Protein AF-A0A366HWB5-F1 (afdb_monomer)

InterPro domains:
  IPR017704 Putative selenium-binding protein YdfZ [PF14001] (3-66)
  IPR017704 Putative selenium-binding protein YdfZ [TIGR03318] (3-66)

Radius of gyration: 10.5 Å; Cα contacts (8 Å, |Δi|>4): 155; chains: 1; bounding box: 26×21×28 Å

pLDDT: mean 94.13, std 6.87, range [60.41, 98.12]

Foldseek 3Di:
DAWFAALVRHTDDAQWWKAFAPPRDIFGWHDFQCPPPDNVCQQPDQGTDGPPDPGGDHRSRIDTPGGD

Solvent-accessible surface area (backbone atoms only — not comparable to full-atom values): 3840 Å² total; per-residue (Å²): 126,56,84,44,32,22,54,87,64,47,82,60,54,69,53,29,30,32,30,34,68,91,8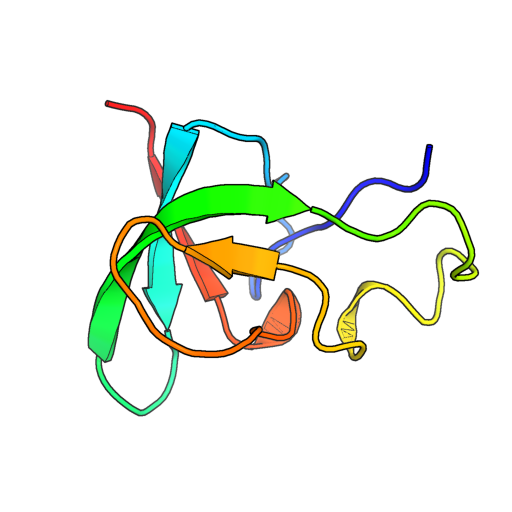0,63,53,70,42,34,29,60,44,72,70,32,79,90,47,55,78,90,44,41,45,70,40,62,30,37,30,35,59,97,48,92,67,58,38,27,29,51,42,26,40,76,76,49,71,121

Secondary structure (DSSP, 8-state):
-PPPB-TTSPBP-TTEEEEETTT--EEEEEEE--TTS-HHHHTTS--EEETT--SEE-GGGEEEEEE-

Mean predi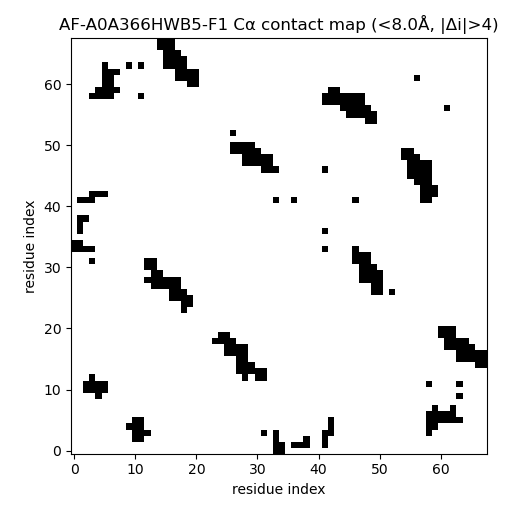cted aligned error: 2.79 Å

Structure (mmCIF, N/CA/C/O backbone):
data_AF-A0A366HWB5-F1
#
_entry.id   AF-A0A366HWB5-F1
#
loop_
_atom_site.group_PDB
_atom_site.id
_atom_site.type_symbol
_atom_site.label_atom_id
_atom_site.label_alt_id
_atom_site.label_comp_id
_atom_site.label_asym_id
_atom_site.label_entity_id
_atom_site.label_seq_id
_atom_site.pdbx_PDB_ins_code
_atom_site.Cartn_x
_atom_site.Cartn_y
_atom_site.Cartn_z
_atom_site.occupancy
_atom_site.B_iso_or_equiv
_atom_site.auth_seq_id
_atom_site.auth_comp_id
_atom_site.auth_asym_id
_atom_site.auth_atom_id
_atom_site.pdbx_PDB_model_num
ATOM 1 N N . MET A 1 1 ? 3.500 -5.744 -15.048 1.00 61.66 1 MET A N 1
ATOM 2 C CA . MET A 1 1 ? 3.008 -4.992 -13.875 1.00 61.66 1 MET A CA 1
ATOM 3 C C . MET A 1 1 ? 4.072 -5.026 -12.789 1.00 61.66 1 MET A C 1
ATOM 5 O O . MET A 1 1 ? 4.566 -6.109 -12.480 1.00 61.66 1 MET A O 1
ATOM 9 N N . ASN A 1 2 ? 4.508 -3.872 -12.284 1.00 79.25 2 ASN A N 1
ATOM 10 C CA . ASN A 1 2 ? 5.522 -3.834 -11.231 1.00 79.25 2 ASN A CA 1
ATOM 11 C C . ASN A 1 2 ? 4.875 -4.106 -9.872 1.00 79.25 2 ASN A C 1
ATOM 13 O O . ASN A 1 2 ? 3.838 -3.539 -9.552 1.00 79.25 2 ASN A O 1
ATOM 17 N N . LYS A 1 3 ? 5.475 -5.011 -9.094 1.00 90.12 3 LYS A N 1
ATOM 18 C CA . LYS A 1 3 ? 4.974 -5.377 -7.766 1.00 90.12 3 LYS A CA 1
ATOM 19 C C . LYS A 1 3 ? 5.348 -4.300 -6.753 1.00 90.12 3 LYS A C 1
ATOM 21 O O . LYS A 1 3 ? 6.512 -3.897 -6.694 1.00 90.12 3 LYS A O 1
ATOM 26 N N . ALA A 1 4 ? 4.379 -3.878 -5.950 1.00 95.19 4 ALA A N 1
ATOM 27 C CA . ALA A 1 4 ? 4.619 -3.036 -4.790 1.00 95.19 4 ALA A CA 1
ATOM 28 C C . ALA A 1 4 ? 4.903 -3.904 -3.561 1.00 95.19 4 ALA A C 1
ATOM 30 O O . ALA A 1 4 ? 4.361 -5.000 -3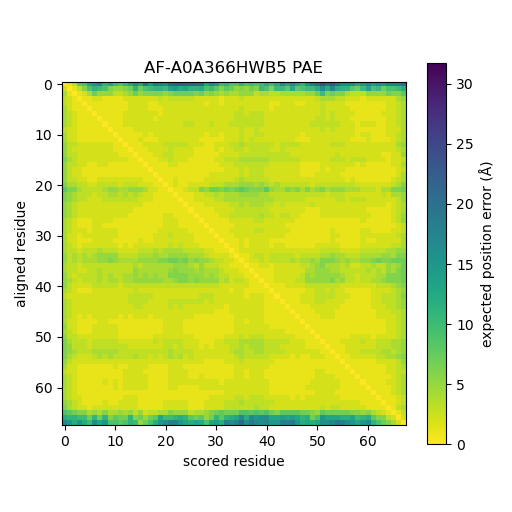.407 1.00 95.19 4 ALA A O 1
ATOM 31 N N . TYR A 1 5 ? 5.763 -3.394 -2.688 1.00 96.31 5 TYR A N 1
ATOM 32 C CA . TYR A 1 5 ? 6.113 -4.050 -1.439 1.00 96.31 5 TYR A CA 1
ATOM 33 C C . TYR A 1 5 ? 6.078 -3.039 -0.311 1.00 96.31 5 TYR A C 1
ATOM 35 O O . TYR A 1 5 ? 6.524 -1.901 -0.486 1.00 96.31 5 TYR A O 1
ATOM 43 N N . ASP A 1 6 ? 5.595 -3.487 0.837 1.00 96.50 6 ASP A N 1
ATOM 44 C CA . ASP A 1 6 ? 5.491 -2.687 2.045 1.00 96.50 6 ASP A CA 1
ATOM 45 C C . ASP A 1 6 ? 6.883 -2.289 2.595 1.00 96.50 6 ASP A C 1
ATOM 47 O O . ASP A 1 6 ? 7.949 -2.586 2.022 1.00 96.50 6 ASP A O 1
ATOM 51 N N . ARG A 1 7 ? 6.906 -1.612 3.743 1.00 96.06 7 ARG A N 1
ATOM 52 C CA . ARG A 1 7 ? 8.128 -1.215 4.451 1.00 96.06 7 ARG A CA 1
ATOM 53 C C . ARG A 1 7 ? 9.085 -2.387 4.680 1.00 96.06 7 ARG A C 1
ATOM 55 O O . ARG A 1 7 ? 10.282 -2.223 4.430 1.00 96.06 7 ARG A O 1
ATOM 62 N N . TYR A 1 8 ? 8.562 -3.548 5.068 1.00 96.12 8 TYR A N 1
ATOM 63 C CA . TYR A 1 8 ? 9.298 -4.772 5.400 1.00 96.12 8 TYR A CA 1
ATOM 64 C C . TYR A 1 8 ? 9.505 -5.715 4.209 1.00 96.12 8 TYR A C 1
ATOM 66 O O . TYR A 1 8 ? 9.988 -6.831 4.377 1.00 96.12 8 TYR A O 1
ATOM 74 N N . ARG A 1 9 ? 9.208 -5.244 2.993 1.00 94.81 9 ARG A N 1
ATOM 75 C CA . ARG A 1 9 ? 9.304 -5.998 1.736 1.00 94.81 9 ARG A CA 1
ATOM 76 C C . ARG A 1 9 ? 8.310 -7.158 1.621 1.00 94.81 9 ARG A C 1
ATOM 78 O O . ARG A 1 9 ? 8.524 -8.062 0.815 1.00 94.81 9 ARG A O 1
ATOM 85 N N . ASN A 1 10 ? 7.198 -7.110 2.348 1.00 95.38 10 ASN A N 1
ATOM 86 C CA . ASN A 1 10 ? 6.071 -7.995 2.085 1.00 95.38 10 ASN A CA 1
ATOM 87 C C . ASN A 1 10 ? 5.335 -7.526 0.824 1.00 95.38 10 ASN A C 1
ATOM 89 O O . ASN A 1 10 ? 5.141 -6.320 0.649 1.00 95.38 10 ASN A O 1
ATOM 93 N N . PRO A 1 11 ? 4.906 -8.440 -0.060 1.00 95.25 11 PRO A N 1
ATOM 94 C CA . PRO A 1 11 ? 4.147 -8.066 -1.245 1.00 95.25 11 PRO A CA 1
ATOM 95 C C . PRO A 1 11 ? 2.802 -7.448 -0.854 1.00 95.25 11 PRO A C 1
ATOM 97 O O . PRO A 1 11 ? 2.118 -7.931 0.062 1.00 95.25 11 PRO A O 1
ATOM 100 N N . LEU A 1 12 ? 2.453 -6.380 -1.569 1.00 95.88 12 LEU A N 1
ATOM 101 C CA . LEU A 1 12 ? 1.162 -5.715 -1.490 1.00 95.88 12 LEU A CA 1
ATOM 102 C C . LEU A 1 12 ? 0.297 -6.133 -2.673 1.00 95.88 12 LEU A C 1
ATOM 104 O O . LEU A 1 12 ? 0.757 -6.149 -3.812 1.00 95.88 12 LEU A O 1
ATOM 108 N N . ASP A 1 13 ? -0.965 -6.407 -2.374 1.00 95.19 13 ASP A N 1
ATOM 109 C CA . ASP A 1 13 ? -1.994 -6.785 -3.330 1.00 95.19 13 ASP A CA 1
ATOM 110 C C . ASP A 1 13 ? -3.305 -6.106 -2.918 1.00 95.19 13 ASP A C 1
ATOM 112 O O . ASP A 1 13 ? -3.486 -5.730 -1.753 1.00 95.19 13 ASP A O 1
ATOM 116 N N . ASN A 1 14 ? -4.242 -5.983 -3.856 1.00 95.56 14 ASN A N 1
ATOM 117 C CA . ASN A 1 14 ? -5.584 -5.490 -3.557 1.00 95.56 14 ASN A CA 1
ATOM 118 C C . ASN A 1 14 ? -6.250 -6.374 -2.484 1.00 95.56 14 ASN A C 1
ATOM 120 O O . ASN A 1 14 ? -6.081 -7.601 -2.468 1.00 95.56 14 ASN A O 1
ATOM 124 N N . GLY A 1 15 ? -6.991 -5.743 -1.571 1.00 95.56 15 GLY A N 1
ATOM 125 C CA . GLY A 1 15 ? -7.640 -6.406 -0.437 1.00 95.56 15 GLY A CA 1
ATOM 126 C C . GLY A 1 15 ? -6.728 -6.685 0.765 1.00 95.56 15 GLY A C 1
ATOM 127 O O . GLY A 1 15 ? -7.209 -7.138 1.801 1.00 95.56 15 GLY A O 1
ATOM 128 N N . CYS A 1 16 ? -5.422 -6.413 0.684 1.00 95.25 16 CYS A N 1
ATOM 129 C CA . CYS A 1 16 ? -4.548 -6.507 1.855 1.00 95.25 16 CYS A CA 1
ATOM 130 C C . CYS A 1 16 ? -4.869 -5.399 2.867 1.00 95.25 16 CYS A C 1
ATOM 132 O O . CYS A 1 16 ? -4.999 -4.230 2.489 1.00 95.25 16 CYS A O 1
ATOM 134 N N . ARG A 1 17 ? -4.920 -5.749 4.160 1.00 97.38 17 ARG A N 1
ATOM 135 C CA . ARG A 1 17 ? -4.941 -4.756 5.241 1.00 97.38 17 ARG A CA 1
ATOM 136 C C . ARG A 1 17 ? -3.530 -4.253 5.498 1.00 97.38 17 ARG A C 1
ATOM 138 O O . ARG A 1 17 ? -2.582 -5.038 5.600 1.00 97.38 17 ARG A O 1
ATOM 145 N N . VAL A 1 18 ? -3.406 -2.942 5.630 1.00 97.94 18 VAL A N 1
ATOM 146 C CA . VAL A 1 18 ? -2.148 -2.244 5.882 1.00 97.94 18 VAL A CA 1
ATOM 147 C C . VAL A 1 18 ? -2.325 -1.190 6.965 1.00 97.94 18 VAL A C 1
ATOM 149 O O . VAL A 1 18 ? -3.423 -0.677 7.174 1.00 97.94 18 VAL A O 1
ATOM 152 N N . MET A 1 19 ? -1.225 -0.855 7.628 1.00 97.94 19 MET A N 1
ATOM 153 C CA . MET A 1 19 ? -1.113 0.296 8.515 1.00 97.94 19 MET A CA 1
ATOM 154 C C . MET A 1 19 ? -0.080 1.271 7.960 1.00 97.94 19 MET A C 1
ATOM 156 O O . MET A 1 19 ? 0.993 0.839 7.536 1.00 97.94 19 MET A O 1
ATOM 160 N N . GLN A 1 20 ? -0.388 2.564 7.965 1.00 97.56 20 GLN A N 1
ATOM 161 C CA . GLN A 1 20 ? 0.557 3.606 7.581 1.00 97.56 20 GLN A CA 1
ATOM 162 C C . GLN A 1 20 ? 1.494 3.934 8.750 1.00 97.56 20 GLN A C 1
ATOM 164 O O . GLN A 1 20 ? 1.055 4.208 9.868 1.00 97.56 20 GLN A O 1
ATOM 169 N N . ASP A 1 21 ? 2.794 3.885 8.480 1.00 94.06 21 ASP A N 1
ATOM 170 C CA . ASP A 1 21 ? 3.852 4.270 9.405 1.00 94.06 21 ASP A CA 1
ATOM 171 C C . ASP A 1 21 ? 3.781 5.773 9.692 1.00 94.06 21 ASP A C 1
ATOM 173 O O . ASP A 1 21 ? 3.650 6.588 8.778 1.00 94.06 21 ASP A O 1
ATOM 177 N N . GLY A 1 22 ? 3.850 6.143 10.967 1.00 91.25 22 GLY A N 1
ATOM 178 C CA . GLY A 1 22 ? 3.687 7.522 11.424 1.00 91.25 22 GLY A CA 1
ATOM 179 C C . GLY A 1 22 ? 2.279 7.837 11.930 1.00 91.25 22 GLY A C 1
ATOM 180 O O . GLY A 1 22 ? 2.135 8.113 13.117 1.00 91.25 22 GLY A O 1
ATOM 181 N N . SER A 1 23 ? 1.239 7.799 11.082 1.00 94.56 23 SER A N 1
ATOM 182 C CA . SER A 1 23 ? -0.126 8.147 11.541 1.00 94.56 23 SER A CA 1
ATOM 183 C C . SER A 1 23 ? -0.853 7.007 12.254 1.00 94.56 23 SER A C 1
ATOM 185 O O . SER A 1 23 ? -1.817 7.260 12.973 1.00 94.56 23 SER A O 1
ATOM 187 N N . GLY A 1 24 ? -0.441 5.753 12.034 1.00 95.94 24 GLY A N 1
ATOM 188 C CA . GLY A 1 24 ? -1.157 4.580 12.539 1.00 95.94 24 GLY A CA 1
ATOM 189 C C . GLY A 1 24 ? -2.484 4.303 11.822 1.00 95.94 24 GLY A C 1
ATOM 190 O O . GLY A 1 24 ? -3.217 3.407 12.234 1.00 95.94 24 GLY A O 1
ATOM 191 N N . LEU A 1 25 ? -2.803 5.034 10.745 1.00 96.94 25 LEU A N 1
ATOM 192 C CA . LEU A 1 25 ? -3.999 4.800 9.938 1.00 96.94 25 LEU A CA 1
ATOM 193 C C . LEU A 1 25 ? -4.014 3.363 9.409 1.00 96.94 25 LEU A C 1
ATOM 195 O O . LEU A 1 25 ? -3.082 2.939 8.725 1.00 96.94 25 LEU A O 1
ATOM 199 N N . VAL A 1 26 ? -5.099 2.638 9.675 1.00 97.19 26 VAL A N 1
ATOM 200 C CA . VAL A 1 26 ? -5.329 1.287 9.154 1.00 97.19 26 VAL A CA 1
ATOM 201 C C . VAL A 1 26 ? -6.346 1.344 8.023 1.00 97.19 26 VAL A C 1
ATOM 203 O O . VAL A 1 26 ? -7.403 1.954 8.164 1.00 97.19 26 VAL A O 1
ATOM 206 N N . GLY A 1 27 ? -6.055 0.661 6.919 1.00 97.06 27 GLY A N 1
ATOM 207 C CA . GLY A 1 27 ? -6.955 0.574 5.773 1.00 97.06 27 GLY A CA 1
ATOM 208 C C . GLY A 1 27 ? -6.759 -0.702 4.965 1.00 97.06 27 GLY A C 1
ATOM 209 O O . GLY A 1 27 ? -5.852 -1.495 5.222 1.00 97.06 27 GLY A O 1
ATOM 210 N N . THR A 1 28 ? -7.625 -0.891 3.976 1.00 98.12 28 THR A N 1
ATOM 211 C CA . THR A 1 28 ? -7.554 -1.993 3.011 1.00 98.12 28 THR A CA 1
ATOM 212 C C . THR A 1 28 ? -7.175 -1.431 1.650 1.00 98.12 28 THR A C 1
ATOM 214 O O . THR A 1 28 ? -7.765 -0.443 1.218 1.00 98.12 28 THR A O 1
ATOM 217 N N . ILE A 1 29 ? -6.209 -2.045 0.966 1.00 97.75 29 ILE A N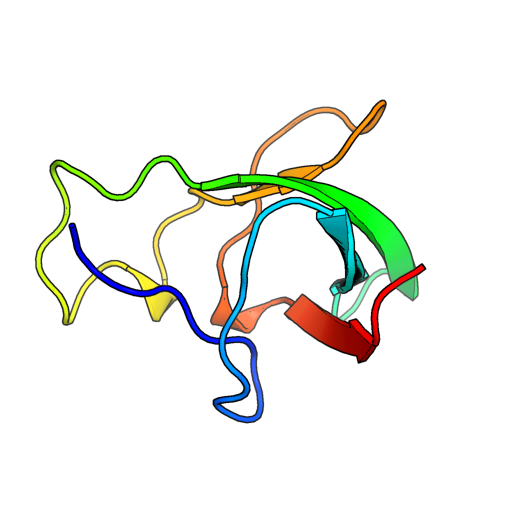 1
ATOM 218 C CA . ILE A 1 29 ? -5.780 -1.602 -0.368 1.00 97.75 29 ILE A CA 1
ATOM 219 C C . ILE A 1 29 ? -6.927 -1.770 -1.368 1.00 97.75 29 ILE A C 1
ATOM 221 O O . ILE A 1 29 ? -7.399 -2.887 -1.591 1.00 97.75 29 ILE A O 1
ATOM 225 N N . ALA A 1 30 ? -7.335 -0.664 -1.986 1.00 97.56 30 ALA A N 1
ATOM 226 C CA . ALA A 1 30 ? -8.299 -0.637 -3.080 1.00 97.56 30 ALA A CA 1
ATOM 227 C C . ALA A 1 30 ? -7.615 -0.943 -4.421 1.00 97.56 30 ALA A C 1
ATOM 229 O O . ALA A 1 30 ? -8.055 -1.834 -5.148 1.00 97.56 30 ALA A O 1
ATOM 230 N N . ALA A 1 31 ? -6.516 -0.242 -4.714 1.00 96.94 31 ALA A N 1
ATOM 231 C CA . ALA A 1 31 ? -5.773 -0.356 -5.965 1.00 96.94 31 ALA A CA 1
ATOM 232 C C . ALA A 1 31 ? -4.293 0.036 -5.801 1.00 96.94 31 ALA A C 1
ATOM 234 O O . ALA A 1 31 ? -3.906 0.718 -4.847 1.00 96.94 31 ALA A O 1
ATOM 235 N N . ILE A 1 32 ? -3.462 -0.401 -6.753 1.00 96.88 32 ILE A N 1
ATOM 236 C CA . ILE A 1 32 ? -2.036 -0.064 -6.847 1.00 96.88 32 ILE A CA 1
ATOM 237 C C . ILE A 1 32 ? -1.745 0.425 -8.272 1.00 96.88 32 ILE A C 1
ATOM 239 O O . ILE A 1 32 ? -1.721 -0.371 -9.210 1.00 96.88 32 ILE A O 1
ATOM 243 N N . HIS A 1 33 ? -1.486 1.724 -8.411 1.00 96.00 33 HIS A N 1
ATOM 244 C CA . HIS A 1 33 ? -1.315 2.446 -9.679 1.00 96.00 33 HIS A CA 1
ATOM 245 C C . HIS A 1 33 ? 0.172 2.571 -10.041 1.00 96.00 33 HIS A C 1
ATOM 247 O O . HIS A 1 33 ? 0.795 3.624 -9.889 1.00 96.00 33 HIS A O 1
ATOM 253 N N . ALA A 1 34 ? 0.792 1.449 -10.414 1.00 94.38 34 ALA A N 1
ATOM 254 C CA . ALA A 1 34 ? 2.244 1.334 -10.611 1.00 94.38 34 ALA A CA 1
ATOM 255 C C . ALA A 1 34 ? 2.663 0.946 -12.041 1.00 94.38 34 ALA A C 1
ATOM 257 O O . ALA A 1 34 ? 3.837 0.656 -12.289 1.00 94.38 34 ALA A O 1
ATOM 258 N N . GLU A 1 35 ? 1.725 0.913 -12.985 1.00 90.75 35 GLU A N 1
ATOM 259 C CA . GLU A 1 35 ? 1.936 0.476 -14.367 1.00 90.75 35 GLU A CA 1
ATOM 260 C C . GLU A 1 35 ? 2.957 1.326 -15.134 1.00 90.75 35 GLU A C 1
ATOM 262 O O . GLU A 1 35 ? 3.735 0.769 -15.908 1.00 90.75 35 GLU A O 1
ATOM 267 N N . ASN A 1 36 ? 3.022 2.632 -14.857 1.00 91.44 36 ASN A N 1
ATOM 268 C CA . ASN A 1 36 ? 3.911 3.581 -15.540 1.00 91.44 36 ASN A CA 1
ATOM 269 C C . ASN A 1 36 ? 5.213 3.882 -14.778 1.00 91.44 36 ASN A C 1
ATOM 271 O O . ASN A 1 36 ? 6.007 4.716 -15.206 1.00 91.44 36 ASN A O 1
ATOM 275 N N . LEU A 1 37 ? 5.444 3.226 -13.639 1.00 93.00 37 LEU A N 1
ATOM 276 C CA . LEU A 1 37 ? 6.618 3.461 -12.797 1.00 93.00 37 LEU A CA 1
ATOM 277 C C . LEU A 1 37 ? 7.691 2.416 -13.064 1.00 93.00 37 LEU A C 1
ATOM 279 O O . LEU A 1 37 ? 7.373 1.237 -13.208 1.00 93.00 37 LEU A O 1
ATOM 283 N N . GLN A 1 38 ? 8.974 2.780 -13.030 1.00 92.12 38 GLN A N 1
ATOM 284 C CA . GLN A 1 38 ? 10.042 1.781 -13.003 1.00 92.12 38 GLN A CA 1
ATOM 285 C C . GLN A 1 38 ? 10.077 1.070 -11.645 1.00 92.12 38 GLN A C 1
ATOM 287 O O . GLN A 1 38 ? 9.755 1.642 -10.603 1.00 92.12 38 GLN A O 1
ATOM 292 N N . ARG A 1 39 ? 10.569 -0.177 -11.612 1.00 85.88 39 ARG A N 1
ATOM 293 C CA . ARG A 1 39 ? 10.664 -0.987 -10.376 1.00 85.88 39 ARG A CA 1
ATOM 294 C C . ARG A 1 39 ? 11.337 -0.257 -9.207 1.00 85.88 39 ARG A C 1
ATOM 296 O O . ARG A 1 39 ? 10.926 -0.423 -8.064 1.00 85.88 39 ARG A O 1
ATOM 303 N N . LYS A 1 40 ? 12.360 0.555 -9.492 1.00 87.50 40 LYS A N 1
ATOM 304 C CA . LYS A 1 40 ? 13.111 1.331 -8.488 1.00 87.50 40 LYS A CA 1
ATOM 305 C C . LYS A 1 40 ? 12.332 2.528 -7.919 1.00 87.50 40 LYS A C 1
ATOM 307 O O . LYS A 1 40 ? 12.732 3.086 -6.898 1.00 87.50 40 LYS A O 1
ATOM 312 N N . GLU A 1 41 ? 11.258 2.943 -8.584 1.00 94.44 41 GLU A N 1
ATOM 313 C CA . GLU A 1 41 ? 10.460 4.129 -8.253 1.00 94.44 41 GLU A CA 1
ATOM 314 C C . GLU A 1 41 ? 9.219 3.766 -7.442 1.00 94.44 41 GLU A C 1
AT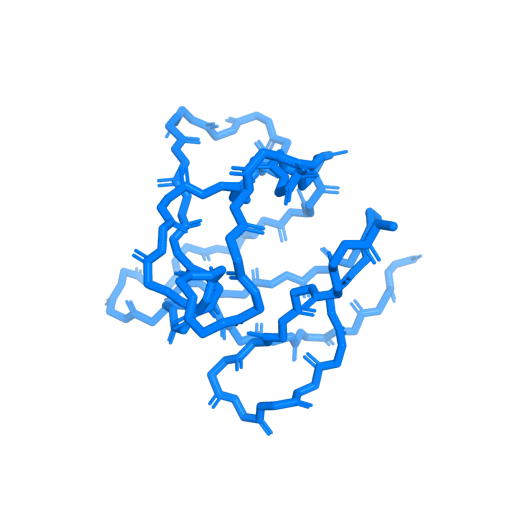OM 316 O O . GLU A 1 41 ? 8.873 4.495 -6.513 1.00 94.44 41 GLU A O 1
ATOM 321 N N . VAL A 1 42 ? 8.620 2.598 -7.719 1.00 96.12 42 VAL A N 1
ATOM 322 C CA . VAL A 1 42 ? 7.395 2.100 -7.062 1.00 96.12 42 VAL A CA 1
ATOM 323 C C . VAL A 1 42 ? 7.442 2.263 -5.547 1.00 96.12 42 VAL A C 1
ATOM 325 O O . VAL A 1 42 ? 6.477 2.715 -4.952 1.00 96.12 42 VAL A O 1
ATOM 328 N N . ARG A 1 43 ? 8.580 1.966 -4.909 1.00 95.38 43 ARG A N 1
ATOM 329 C CA . ARG A 1 43 ? 8.716 2.020 -3.446 1.00 95.38 43 ARG A CA 1
ATOM 330 C C . ARG A 1 43 ? 8.433 3.403 -2.839 1.00 95.38 43 ARG A C 1
ATOM 332 O O . ARG A 1 43 ? 7.978 3.468 -1.700 1.00 95.38 43 ARG A O 1
ATOM 339 N N . ARG A 1 44 ? 8.732 4.480 -3.570 1.00 95.88 44 ARG A N 1
ATOM 340 C CA . ARG A 1 44 ? 8.641 5.875 -3.100 1.00 95.88 44 ARG A CA 1
ATOM 341 C C . ARG A 1 44 ? 7.459 6.634 -3.698 1.00 95.88 44 ARG A C 1
ATOM 343 O O . ARG A 1 44 ? 7.080 7.669 -3.163 1.00 95.88 44 ARG A O 1
ATOM 350 N N . ALA A 1 45 ? 6.905 6.148 -4.803 1.00 97.19 45 ALA A N 1
ATOM 351 C CA . ALA A 1 45 ? 5.785 6.789 -5.468 1.00 97.19 45 ALA A CA 1
ATOM 352 C C . ALA A 1 45 ? 4.490 6.573 -4.683 1.00 97.19 45 ALA A C 1
ATOM 354 O O . ALA A 1 45 ? 4.177 5.445 -4.300 1.00 97.19 45 ALA A O 1
ATOM 355 N N . LYS A 1 46 ? 3.716 7.644 -4.494 1.00 97.38 46 LYS A N 1
ATOM 356 C CA . LYS A 1 46 ? 2.374 7.582 -3.910 1.00 97.38 46 LYS A CA 1
ATOM 357 C C . LYS A 1 46 ? 1.412 6.944 -4.911 1.00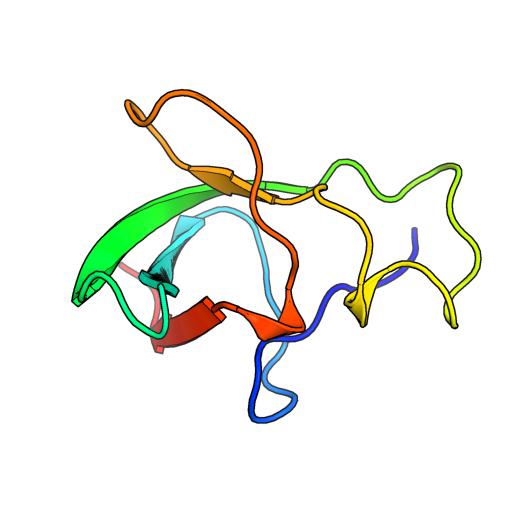 97.38 46 LYS A C 1
ATOM 359 O O . LYS A 1 46 ? 0.810 7.638 -5.719 1.00 97.38 46 LYS A O 1
ATOM 364 N N . CYS A 1 47 ? 1.340 5.617 -4.882 1.00 97.25 47 CYS A N 1
ATOM 365 C CA . CYS A 1 47 ? 0.626 4.804 -5.868 1.00 97.25 47 CYS A CA 1
ATOM 366 C C . CYS A 1 47 ? -0.344 3.795 -5.246 1.00 97.25 47 CYS A C 1
ATOM 368 O O . CYS A 1 47 ? -1.043 3.104 -5.980 1.00 97.25 47 CYS A O 1
ATOM 370 N N . VAL A 1 48 ? -0.393 3.683 -3.917 1.00 97.69 48 VAL A N 1
ATOM 371 C CA . VAL A 1 48 ? -1.315 2.777 -3.223 1.00 97.69 48 VAL A CA 1
ATOM 372 C C . VAL A 1 48 ? -2.535 3.557 -2.762 1.00 97.69 48 VAL A C 1
ATOM 374 O O . VAL A 1 48 ? -2.405 4.527 -2.018 1.00 97.69 48 VAL A O 1
ATOM 377 N N . GLU A 1 49 ? -3.708 3.118 -3.194 1.00 98.06 49 GLU A N 1
ATOM 378 C CA . GLU A 1 49 ? -5.008 3.654 -2.798 1.00 98.06 49 GLU A CA 1
ATOM 379 C C . GLU A 1 49 ? -5.621 2.770 -1.710 1.00 98.06 49 GLU A C 1
ATOM 381 O O . GLU A 1 49 ? -5.577 1.539 -1.811 1.00 98.06 49 GLU A O 1
ATOM 386 N N . LEU A 1 50 ? -6.212 3.375 -0.678 1.00 97.81 50 LEU A N 1
ATOM 387 C CA . LEU A 1 50 ? -6.915 2.652 0.384 1.00 97.81 50 LEU A CA 1
ATOM 388 C C . LEU A 1 50 ? -8.422 2.926 0.307 1.00 97.81 50 LEU A C 1
ATOM 390 O O . LEU A 1 50 ? -8.851 4.041 0.026 1.00 97.81 50 LEU A O 1
ATOM 394 N N . GLN A 1 51 ? -9.236 1.909 0.588 1.00 97.81 51 GLN A N 1
ATOM 395 C CA . GLN A 1 51 ? -10.697 2.011 0.566 1.00 97.81 51 GLN A CA 1
ATOM 396 C C . GLN A 1 51 ? -11.196 3.078 1.550 1.00 97.81 51 GLN A C 1
ATOM 398 O O . GLN A 1 51 ? -10.908 3.005 2.743 1.00 97.81 51 GLN A O 1
ATOM 403 N N . GLY A 1 52 ? -11.969 4.048 1.052 1.00 96.06 52 GLY A N 1
ATOM 404 C CA . GLY A 1 52 ? -12.594 5.088 1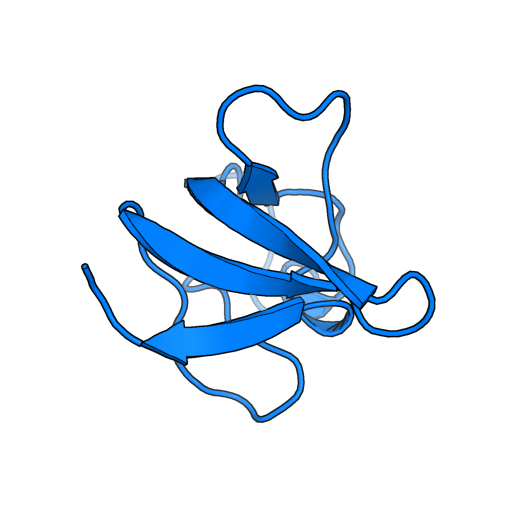.879 1.00 96.06 52 GLY A CA 1
ATOM 405 C C . GLY A 1 52 ? -11.618 6.095 2.499 1.00 96.06 52 GLY A C 1
ATOM 406 O O . GLY A 1 52 ? -12.028 6.889 3.343 1.00 96.06 52 GLY A O 1
ATOM 407 N N . VAL A 1 53 ? -10.345 6.085 2.094 1.00 96.75 53 VAL A N 1
ATOM 408 C CA . VAL A 1 53 ? -9.317 7.018 2.568 1.00 96.75 53 VAL A CA 1
ATOM 409 C C . VAL A 1 53 ? -8.899 7.914 1.411 1.00 96.75 53 VAL A C 1
ATOM 411 O O . VAL A 1 53 ? -8.560 7.435 0.334 1.00 96.75 53 VAL A O 1
ATOM 414 N N . SER A 1 54 ? -8.891 9.225 1.642 1.00 95.06 54 SER A N 1
ATOM 415 C CA . SER A 1 54 ? -8.455 10.182 0.628 1.00 95.06 54 SER A CA 1
ATOM 416 C C . SER A 1 54 ? -6.937 10.151 0.430 1.00 95.06 54 SER A C 1
ATOM 418 O O . SER A 1 54 ? -6.171 10.185 1.395 1.00 95.06 54 SER A O 1
ATOM 420 N N . GLY A 1 55 ? -6.514 10.162 -0.834 1.00 95.31 55 GLY A N 1
ATOM 421 C CA . GLY A 1 55 ? -5.116 10.261 -1.240 1.00 95.31 55 GLY A CA 1
ATOM 422 C C . GLY A 1 55 ? -4.444 8.920 -1.536 1.00 95.31 55 GLY A C 1
ATOM 423 O O . GLY A 1 55 ? -5.060 7.858 -1.524 1.00 95.31 55 GLY A O 1
ATOM 424 N N . TYR A 1 56 ? -3.145 9.002 -1.823 1.00 97.38 56 TYR A N 1
ATOM 425 C CA . TYR A 1 56 ? -2.303 7.858 -2.157 1.00 97.38 56 TYR A CA 1
ATOM 426 C C . TYR A 1 56 ? -1.100 7.779 -1.228 1.00 97.38 56 TYR A C 1
ATOM 428 O O . TYR A 1 56 ? -0.551 8.799 -0.796 1.00 97.38 56 TYR A O 1
ATOM 436 N N . PHE A 1 57 ? -0.646 6.555 -0.996 1.00 97.94 57 PHE A N 1
ATOM 437 C CA . PHE A 1 57 ? 0.456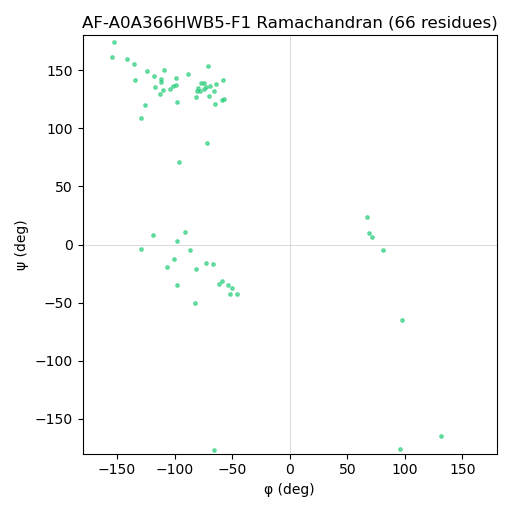 6.240 -0.099 1.00 97.94 57 PHE A CA 1
ATOM 438 C C . PHE A 1 57 ? 1.604 5.603 -0.870 1.00 97.94 57 PHE A C 1
ATOM 440 O O . PHE A 1 57 ? 1.395 4.866 -1.843 1.00 97.94 57 PHE A O 1
ATOM 447 N N . ALA A 1 58 ? 2.833 5.895 -0.453 1.00 97.56 58 ALA A N 1
ATOM 448 C CA . ALA A 1 58 ? 3.987 5.181 -0.959 1.00 97.56 58 ALA A CA 1
ATOM 449 C C . ALA A 1 58 ? 4.075 3.804 -0.284 1.00 97.56 58 ALA A C 1
ATOM 451 O O . ALA A 1 58 ? 3.899 3.704 0.930 1.00 97.56 58 ALA A O 1
ATOM 452 N N . PRO A 1 59 ? 4.417 2.730 -1.016 1.00 97.38 59 PRO A N 1
ATOM 453 C CA . PRO A 1 59 ? 4.535 1.394 -0.435 1.00 97.38 59 PRO A CA 1
ATOM 454 C C . PRO A 1 59 ? 5.467 1.320 0.787 1.00 97.38 59 PRO A C 1
ATOM 456 O O . PRO A 1 59 ? 5.182 0.598 1.737 1.00 97.38 59 PRO A O 1
ATOM 459 N N . GLN A 1 60 ? 6.555 2.101 0.813 1.00 96.94 60 GLN A N 1
ATOM 460 C CA . GLN A 1 60 ? 7.473 2.141 1.962 1.00 96.94 60 GLN A CA 1
ATOM 461 C C . GLN A 1 60 ? 6.877 2.737 3.248 1.00 96.94 60 GLN A C 1
ATOM 463 O O . GLN A 1 60 ? 7.457 2.551 4.318 1.00 96.94 60 GLN A O 1
ATOM 468 N N . GLU A 1 61 ? 5.764 3.461 3.140 1.00 97.50 61 GLU A N 1
ATOM 469 C CA . GLU A 1 61 ? 5.030 4.036 4.271 1.00 97.50 61 GLU A CA 1
ATOM 470 C C . GLU A 1 61 ? 4.031 3.034 4.857 1.00 97.50 61 GLU A C 1
ATOM 472 O O . GLU A 1 61 ? 3.397 3.337 5.854 1.00 97.50 61 GLU A O 1
ATOM 477 N N . LEU A 1 62 ? 3.859 1.853 4.258 1.00 98.06 62 LEU A N 1
ATOM 478 C CA . LEU A 1 62 ? 2.840 0.888 4.659 1.00 98.06 62 LEU A CA 1
ATOM 479 C C . LEU A 1 62 ? 3.459 -0.340 5.326 1.00 98.06 62 LEU A C 1
ATOM 481 O O . LEU A 1 62 ? 4.568 -0.756 4.998 1.00 98.06 62 LEU A O 1
ATOM 485 N N . MET A 1 63 ? 2.710 -0.954 6.233 1.00 98.00 63 MET A N 1
ATOM 486 C CA . MET A 1 63 ? 3.040 -2.210 6.903 1.00 98.00 63 MET A CA 1
ATOM 487 C C . MET A 1 63 ? 1.883 -3.181 6.705 1.00 98.00 63 MET A C 1
ATOM 489 O O . MET A 1 63 ? 0.755 -2.883 7.100 1.00 98.00 63 MET A O 1
ATOM 493 N N . ARG A 1 64 ? 2.133 -4.329 6.074 1.00 97.19 64 ARG A N 1
ATOM 494 C CA . ARG A 1 64 ? 1.104 -5.341 5.827 1.00 97.19 64 ARG A CA 1
ATOM 495 C C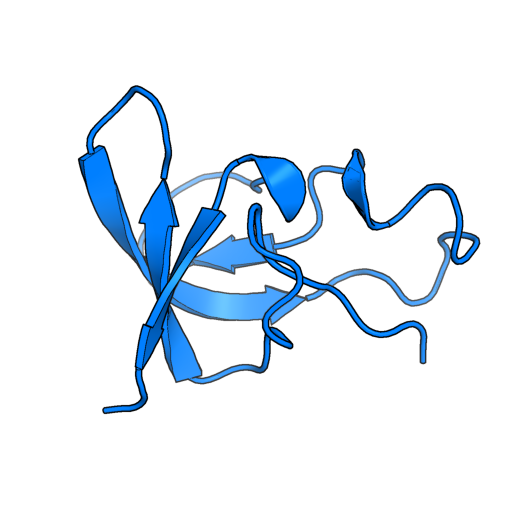 . ARG A 1 64 ? 0.698 -6.019 7.133 1.00 97.19 64 ARG A C 1
ATOM 497 O O . ARG A 1 64 ? 1.536 -6.565 7.841 1.00 97.19 64 ARG A O 1
ATOM 504 N N . LEU A 1 65 ? -0.607 -6.041 7.395 1.00 96.25 65 LEU A N 1
ATOM 505 C CA . LEU A 1 65 ? -1.210 -6.695 8.562 1.00 96.25 65 LEU A CA 1
ATOM 506 C C . LEU A 1 65 ? -1.814 -8.069 8.235 1.00 96.25 65 LEU A C 1
ATOM 508 O O . LEU A 1 65 ? -2.143 -8.826 9.139 1.00 96.25 65 LEU A O 1
ATOM 512 N N . GLY A 1 66 ? -1.964 -8.396 6.950 1.00 88.44 66 GLY A N 1
ATOM 513 C CA . GLY A 1 66 ? -2.536 -9.659 6.489 1.00 88.44 66 GLY A CA 1
ATOM 514 C C . GLY A 1 66 ? -3.600 -9.451 5.418 1.00 88.44 66 GLY A C 1
ATOM 515 O O . GLY A 1 66 ? -3.704 -8.376 4.821 1.00 88.44 66 GLY A O 1
ATOM 516 N N . ARG A 1 67 ? -4.380 -10.501 5.171 1.00 79.50 67 ARG A N 1
ATOM 517 C CA . ARG A 1 67 ? -5.565 -10.467 4.312 1.00 79.50 67 ARG A CA 1
ATOM 518 C C . ARG A 1 67 ? -6.801 -10.664 5.180 1.00 79.50 67 ARG A C 1
ATOM 520 O O . ARG A 1 67 ? -6.748 -11.449 6.126 1.00 79.50 67 ARG A O 1
ATOM 527 N N . SER A 1 68 ? -7.853 -9.919 4.871 1.00 60.41 68 SER A N 1
ATOM 528 C CA . SER A 1 68 ? -9.206 -10.230 5.333 1.00 60.41 68 SER A CA 1
ATOM 529 C C . SER A 1 68 ? -9.852 -11.252 4.413 1.00 60.41 68 SER A C 1
ATOM 531 O O . SER A 1 68 ? -9.441 -11.304 3.230 1.00 60.41 68 SER A O 1
#

Nearest PDB structures (foldseek):
  2hqh-assembly1_A  TM=4.271E-01  e=3.999E-01  Homo sapiens
  2hl5-assembly1_D  TM=4.353E-01  e=3.757E-01  Homo sapiens
  3tq7-assembly1_Q  TM=4.281E-01  e=4.825E-01  Homo sapiens

Sequence (68 aa):
MNKAYDRYRNPLDNGCRVMQDGSGLVGTIAAIHAENLQRKEVRRAKCVELQGVSGYFAPQELMRLGRS

Organism: NCBI:txid714314